Protein AF-A0A9Q0Y7Z2-F1 (afdb_monomer)

Sequence (124 aa):
MPRAFRLHPTPLKALDGFPAAHPSASGLPRYTSGFSHPHRKRRDTKMSAPSMNERKVCWNARDEYWKCLDENSEDITKCEKYKGTFENACPQQWVKYFNRRREYLKYKALLETEGFKPSEPNKS

InterPro domains:
  IPR036549 Cytochrome c oxidase subunit 6B/Cytochrome c oxidase assembly factor 6-like superfamily [G3DSA:1.10.10.140] (39-114)
  IPR036549 Cytochrome c oxidase subunit 6B/Cytochrome c oxidase assembly factor 6-like superfamily [SSF47694] (45-108)
  IPR042289 Cytochrome c oxidase assembly factor 6 homolog [PTHR46690] (47-123)
  IPR048280 Cytochrome oxidase c subunit VIb-like [PF02297] (48-103)

Structure (mmCIF, N/CA/C/O backbone):
data_AF-A0A9Q0Y7Z2-F1
#
_entry.id   AF-A0A9Q0Y7Z2-F1
#
loop_
_atom_site.group_PDB
_atom_site.id
_atom_site.type_symbol
_atom_site.label_atom_id
_atom_site.label_alt_id
_atom_site.label_comp_id
_atom_site.label_asym_id
_atom_site.label_entity_id
_atom_site.label_seq_id
_atom_site.pdbx_PDB_ins_code
_atom_site.Cartn_x
_atom_site.Cartn_y
_atom_site.Cartn_z
_atom_site.occupancy
_atom_site.B_iso_or_equiv
_atom_site.auth_seq_id
_atom_site.auth_comp_id
_atom_site.auth_asym_id
_atom_site.auth_atom_id
_atom_site.pdbx_PDB_model_num
ATOM 1 N N . MET A 1 1 ? -34.541 -21.592 31.247 1.00 48.72 1 MET A N 1
ATOM 2 C CA . MET A 1 1 ? -34.527 -22.314 29.954 1.00 48.72 1 MET A CA 1
ATOM 3 C C . MET A 1 1 ? -34.469 -21.280 28.827 1.00 48.72 1 MET A C 1
ATOM 5 O O . MET A 1 1 ? -35.507 -20.707 28.513 1.00 48.72 1 MET A O 1
ATOM 9 N N . PRO A 1 2 ? -33.288 -20.922 28.295 1.00 52.94 2 PRO A N 1
ATOM 10 C CA . PRO A 1 2 ? -33.185 -19.889 27.263 1.00 52.94 2 PRO A CA 1
ATOM 11 C C . PRO A 1 2 ? -33.585 -20.435 25.882 1.00 52.94 2 PRO A C 1
ATOM 13 O O . PRO A 1 2 ? -33.172 -21.523 25.486 1.00 52.94 2 PRO A O 1
ATOM 16 N N . ARG A 1 3 ? -34.420 -19.674 25.162 1.00 54.16 3 ARG A N 1
ATOM 17 C CA . ARG A 1 3 ? -34.882 -19.978 23.797 1.00 54.16 3 ARG A CA 1
ATOM 18 C C . ARG A 1 3 ? -33.683 -19.971 22.846 1.00 54.16 3 ARG A C 1
ATOM 20 O O . ARG A 1 3 ? -33.019 -18.951 22.692 1.00 54.16 3 ARG A O 1
ATOM 27 N N . ALA A 1 4 ? -33.429 -21.109 22.208 1.00 52.91 4 ALA A N 1
ATOM 28 C CA . ALA A 1 4 ? -32.435 -21.247 21.156 1.00 52.91 4 ALA A CA 1
ATOM 29 C C . ALA A 1 4 ? -32.851 -20.420 19.927 1.00 52.91 4 ALA A C 1
ATOM 31 O O . ALA A 1 4 ? -33.816 -20.760 19.241 1.00 52.91 4 ALA A O 1
ATOM 32 N N . PHE A 1 5 ? -32.124 -19.341 19.636 1.00 55.34 5 PHE A N 1
ATOM 33 C CA . PHE A 1 5 ? -32.184 -18.692 18.330 1.00 55.34 5 PHE A CA 1
ATOM 34 C C . PHE A 1 5 ? -31.455 -19.589 17.326 1.00 55.34 5 PHE A C 1
ATOM 36 O O . PHE A 1 5 ? -30.228 -19.656 17.309 1.00 55.34 5 PHE A O 1
ATOM 43 N N . ARG A 1 6 ? -32.214 -20.317 16.500 1.00 61.62 6 ARG A N 1
ATOM 44 C CA . ARG A 1 6 ? -31.669 -20.958 15.300 1.00 61.62 6 ARG A CA 1
ATOM 45 C C . ARG A 1 6 ? -31.260 -19.853 14.328 1.00 61.62 6 ARG A C 1
ATOM 47 O O . ARG A 1 6 ? -32.116 -19.223 13.715 1.00 61.62 6 ARG A O 1
ATOM 54 N N . LEU A 1 7 ? -29.958 -19.619 14.194 1.00 56.56 7 LEU A N 1
ATOM 55 C CA . LEU A 1 7 ? -29.406 -18.887 13.061 1.00 56.56 7 LEU A CA 1
ATOM 56 C C . LEU A 1 7 ? -29.595 -19.762 11.819 1.00 56.56 7 LEU A C 1
ATOM 58 O O . LEU A 1 7 ? -28.986 -20.823 11.691 1.00 56.56 7 LEU A O 1
ATOM 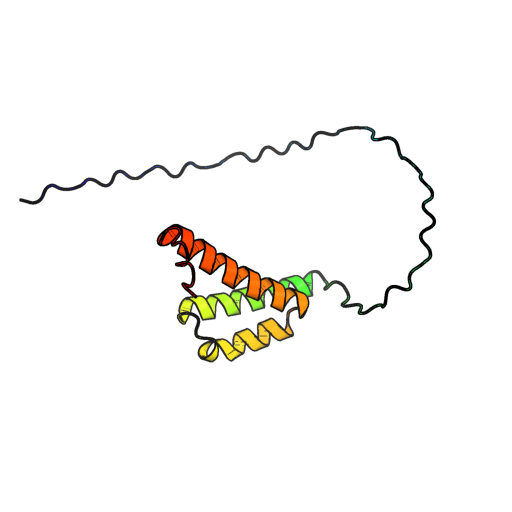62 N N . HIS A 1 8 ? -30.496 -19.343 10.936 1.00 55.66 8 HIS A N 1
ATOM 63 C CA . HIS A 1 8 ? -30.596 -19.908 9.600 1.00 55.66 8 HIS A CA 1
ATOM 64 C C . HIS A 1 8 ? -29.364 -19.465 8.795 1.00 55.66 8 HIS A C 1
ATOM 66 O O . HIS A 1 8 ? -29.084 -18.265 8.756 1.00 55.66 8 HIS A O 1
ATOM 72 N N . PRO A 1 9 ? -28.631 -20.380 8.138 1.00 61.19 9 PRO A N 1
ATOM 73 C CA . PRO A 1 9 ? -27.601 -19.996 7.188 1.00 61.19 9 PRO A CA 1
ATOM 74 C C . PRO A 1 9 ? -28.279 -19.391 5.957 1.00 61.19 9 PRO A C 1
ATOM 76 O O . PRO A 1 9 ? -29.065 -20.050 5.274 1.00 61.19 9 PRO A O 1
ATOM 79 N N . THR A 1 10 ? -27.997 -18.123 5.675 1.00 61.12 10 THR A N 1
ATOM 80 C CA . THR A 1 10 ? -28.320 -17.537 4.377 1.00 61.12 10 THR A CA 1
ATOM 81 C C . THR A 1 10 ? -27.462 -18.237 3.317 1.00 61.12 10 THR A C 1
ATOM 83 O O . THR A 1 10 ? -26.242 -18.319 3.474 1.00 61.12 10 THR A O 1
ATOM 86 N N . PRO A 1 11 ? -28.054 -18.787 2.244 1.00 55.12 11 PRO A N 1
ATOM 87 C CA . PRO A 1 11 ? -27.269 -19.395 1.184 1.00 55.12 11 PRO A CA 1
ATOM 88 C C . PRO A 1 11 ? -26.469 -18.307 0.462 1.00 55.12 11 PRO A C 1
ATOM 90 O O . PRO A 1 11 ? -27.042 -17.351 -0.070 1.00 55.12 11 PRO A O 1
ATOM 93 N N . LEU A 1 12 ? -25.141 -18.475 0.436 1.00 55.31 12 LEU A N 1
ATOM 94 C CA . LEU A 1 12 ? -24.261 -17.815 -0.523 1.00 55.31 12 LEU A CA 1
ATOM 95 C C . LEU A 1 12 ? -24.830 -18.076 -1.920 1.00 55.31 12 LEU A C 1
ATOM 97 O O . LEU A 1 12 ? -24.763 -19.194 -2.430 1.00 55.31 12 LEU A O 1
ATOM 101 N N . LYS A 1 13 ? -25.413 -17.048 -2.538 1.00 54.12 13 LYS A N 1
ATOM 102 C CA . LYS A 1 13 ? -25.713 -17.083 -3.965 1.00 54.12 13 LYS A CA 1
ATOM 103 C C . LYS A 1 13 ? -24.382 -17.140 -4.706 1.00 54.12 13 LYS A C 1
ATOM 105 O O . LYS A 1 13 ? -23.669 -16.143 -4.790 1.00 54.12 13 LYS A O 1
ATOM 110 N N . ALA A 1 14 ? -24.075 -18.327 -5.215 1.00 52.72 14 ALA A N 1
ATOM 111 C CA . ALA A 1 14 ? -23.167 -18.527 -6.324 1.00 52.72 14 ALA A CA 1
ATOM 112 C C . ALA A 1 14 ? -23.591 -17.593 -7.467 1.00 52.72 14 ALA A C 1
ATOM 114 O O . ALA A 1 14 ? -24.695 -17.709 -8.000 1.00 52.72 14 ALA A O 1
ATOM 115 N N . LEU A 1 15 ? -22.740 -16.625 -7.798 1.00 55.41 15 LEU A N 1
ATOM 116 C CA . LEU A 1 15 ? -22.813 -15.913 -9.068 1.00 55.41 15 LEU A CA 1
ATOM 117 C C . LEU A 1 15 ? -21.892 -16.646 -10.041 1.00 55.41 15 LEU A C 1
ATOM 119 O O . LEU A 1 15 ? -20.804 -16.185 -10.373 1.00 55.41 15 LEU A O 1
ATOM 123 N N . ASP A 1 16 ? -22.349 -17.826 -10.446 1.00 50.75 16 ASP A N 1
ATOM 124 C CA . ASP A 1 16 ? -22.001 -18.403 -11.733 1.00 50.75 16 ASP A CA 1
ATOM 125 C C . ASP A 1 16 ? -22.573 -17.509 -12.842 1.00 50.75 16 ASP A C 1
ATOM 127 O O . ASP A 1 16 ? -23.726 -17.080 -12.784 1.00 50.75 16 ASP A O 1
ATOM 131 N N . GLY A 1 17 ? -21.765 -17.260 -13.873 1.00 49.22 17 GLY A N 1
ATOM 132 C CA . GLY A 1 17 ? -22.231 -16.710 -15.145 1.00 49.22 17 GLY A CA 1
ATOM 133 C C . GLY A 1 17 ? -21.870 -15.248 -15.384 1.00 49.22 17 GLY A C 1
ATOM 134 O O . GLY A 1 17 ? -22.735 -14.378 -15.383 1.00 49.22 17 GLY A O 1
ATOM 135 N N . PHE A 1 18 ? -20.599 -14.980 -15.689 1.00 46.59 18 PHE A N 1
ATOM 136 C CA . PHE A 1 18 ? -20.227 -13.805 -16.480 1.00 46.59 18 PHE A CA 1
ATOM 137 C C . PHE A 1 18 ? -20.357 -14.195 -17.965 1.00 46.59 18 PHE A C 1
ATOM 139 O O . PHE A 1 18 ? -19.492 -14.917 -18.468 1.00 46.59 18 PHE A O 1
ATOM 146 N N . PRO A 1 19 ? -21.428 -13.813 -18.688 1.00 49.91 19 PRO A N 1
ATOM 147 C CA . PRO A 1 19 ? -21.513 -14.094 -20.113 1.00 49.91 19 PRO A CA 1
ATOM 148 C C . PRO A 1 19 ? -20.476 -13.257 -20.869 1.00 49.91 19 PRO A C 1
ATOM 150 O O . PRO A 1 19 ? -20.494 -12.026 -20.851 1.00 49.91 19 PRO A O 1
ATOM 153 N N . ALA A 1 20 ? -19.574 -13.949 -21.564 1.00 56.00 20 ALA A N 1
ATOM 154 C CA . ALA A 1 20 ? -18.739 -13.377 -22.605 1.00 56.00 20 ALA A CA 1
ATOM 155 C C . ALA A 1 20 ? -19.624 -13.006 -23.806 1.00 56.00 20 ALA A C 1
ATOM 157 O O . ALA A 1 20 ? -19.926 -13.842 -24.652 1.00 56.00 20 ALA A O 1
ATOM 158 N N . ALA A 1 21 ? -20.053 -11.747 -23.875 1.00 48.34 21 ALA A N 1
ATOM 159 C CA . ALA A 1 21 ? -20.669 -11.177 -25.067 1.00 48.34 21 ALA A CA 1
ATOM 160 C C . ALA A 1 21 ? -20.272 -9.700 -25.190 1.00 48.34 21 ALA A C 1
ATOM 162 O O . ALA A 1 21 ? -20.911 -8.809 -24.637 1.00 48.34 21 ALA A O 1
ATOM 163 N N . HIS A 1 22 ? -19.185 -9.444 -25.920 1.00 57.88 22 HIS A N 1
ATOM 164 C CA . HIS A 1 22 ? -18.931 -8.130 -26.503 1.00 57.88 22 HIS A CA 1
ATOM 165 C C . HIS A 1 22 ? -19.883 -7.950 -27.696 1.00 57.88 22 HIS A C 1
ATOM 167 O O . HIS A 1 22 ? -19.803 -8.746 -28.635 1.00 57.88 22 HIS A O 1
ATOM 173 N N . PRO A 1 23 ? -20.756 -6.929 -27.730 1.00 57.88 23 PRO A N 1
ATOM 174 C CA . PRO A 1 23 ? -21.424 -6.570 -28.968 1.00 57.88 23 PRO A CA 1
ATOM 175 C C . PRO A 1 23 ? -20.389 -5.990 -29.940 1.00 57.88 23 PRO A C 1
ATOM 177 O O . PRO A 1 23 ? -19.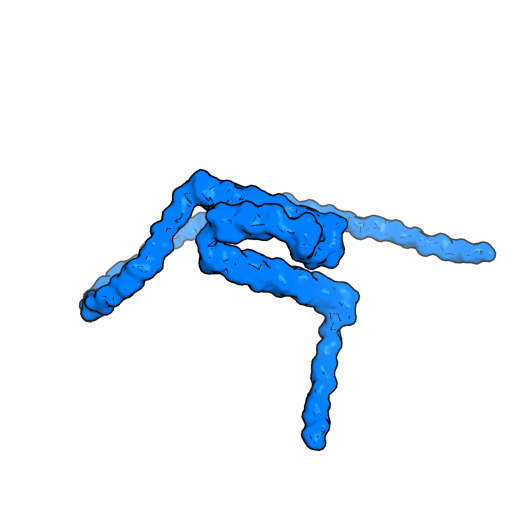796 -4.936 -29.703 1.00 57.88 23 PRO A O 1
ATOM 180 N N . SER A 1 24 ? -20.177 -6.711 -31.040 1.00 59.22 24 SER A N 1
ATOM 181 C CA . SER A 1 24 ? -19.536 -6.209 -32.252 1.00 59.22 24 SER A CA 1
ATOM 182 C C . SER A 1 24 ? -20.436 -5.123 -32.848 1.00 59.22 24 SER A C 1
ATOM 184 O O . SER A 1 24 ? -21.369 -5.409 -33.596 1.00 59.22 24 SER A O 1
ATOM 186 N N . ALA A 1 25 ? -20.211 -3.874 -32.441 1.00 57.28 25 ALA A N 1
ATOM 187 C CA . ALA A 1 25 ? -20.832 -2.705 -33.046 1.00 57.28 25 ALA A CA 1
ATOM 188 C C . ALA A 1 25 ? -19.886 -2.147 -34.112 1.00 57.28 25 ALA A C 1
ATOM 190 O O . ALA A 1 25 ? -18.920 -1.433 -33.834 1.00 57.28 25 ALA A O 1
ATOM 191 N N . SER A 1 26 ? -20.176 -2.524 -35.349 1.00 59.97 26 SER A N 1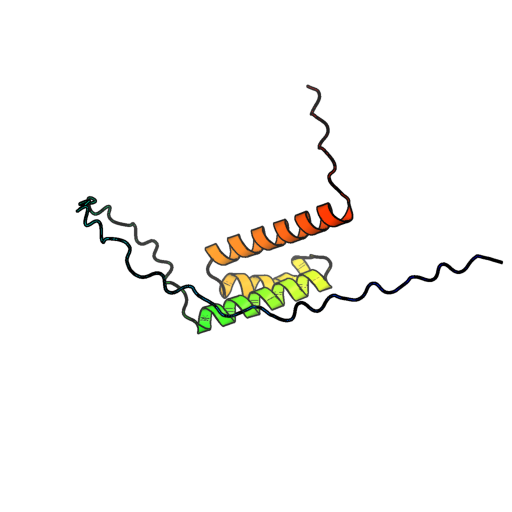
ATOM 192 C CA . SER A 1 26 ? -19.629 -1.942 -36.562 1.00 59.97 26 SER A CA 1
ATOM 193 C C . SER A 1 26 ? -19.887 -0.431 -36.614 1.00 59.97 26 SER A C 1
ATOM 195 O O . SER A 1 26 ? -21.026 0.011 -36.508 1.00 59.97 26 SER A O 1
ATOM 197 N N . GLY A 1 27 ? -18.825 0.339 -36.866 1.00 61.94 27 GLY A N 1
ATOM 198 C CA . GLY A 1 27 ? -18.897 1.577 -37.646 1.00 61.94 27 GLY A CA 1
ATOM 199 C C . GLY A 1 27 ? -19.356 2.843 -36.923 1.00 61.94 27 GLY A C 1
ATOM 200 O O . GLY A 1 27 ? -20.439 3.349 -37.197 1.00 61.94 27 GLY A O 1
ATOM 201 N N . LEU A 1 28 ? -18.478 3.450 -36.119 1.00 62.81 28 LEU A N 1
ATOM 202 C CA . LEU A 1 28 ? -18.538 4.899 -35.903 1.00 62.81 28 LEU A CA 1
ATOM 203 C C . LEU A 1 28 ? -17.771 5.613 -37.032 1.00 62.81 28 LEU A C 1
ATOM 205 O O . LEU A 1 28 ? -16.652 5.196 -37.356 1.00 62.81 28 LEU A O 1
ATOM 209 N N . PRO A 1 29 ? -18.327 6.678 -37.639 1.00 56.97 29 PRO A N 1
ATOM 210 C CA . PRO A 1 29 ? -17.634 7.433 -38.671 1.00 56.97 29 PRO A CA 1
ATOM 211 C C . PRO A 1 29 ? -16.367 8.070 -38.095 1.00 56.97 29 PRO A C 1
ATOM 213 O O . PRO A 1 29 ? -16.384 8.743 -37.063 1.00 56.97 29 PRO A O 1
ATOM 216 N N . ARG A 1 30 ? -15.245 7.850 -38.786 1.00 59.94 30 ARG A N 1
ATOM 217 C CA . ARG A 1 30 ? -13.958 8.501 -38.526 1.00 59.94 30 ARG A CA 1
ATOM 218 C C . ARG A 1 30 ? -14.114 10.000 -38.808 1.00 59.94 30 ARG A C 1
ATOM 220 O O . ARG A 1 30 ? -13.922 10.447 -39.933 1.00 59.94 30 ARG A O 1
ATOM 227 N N . TYR A 1 31 ? -14.471 10.781 -37.794 1.00 62.66 31 TYR A N 1
ATOM 228 C CA . TYR A 1 31 ? -14.399 12.236 -37.871 1.00 62.66 31 TYR A CA 1
ATOM 229 C C . TYR A 1 31 ? -12.924 12.646 -37.830 1.00 62.66 31 TYR A C 1
ATOM 231 O O . TYR A 1 31 ? -12.307 12.741 -36.769 1.00 62.66 31 TYR A O 1
ATOM 239 N N . THR A 1 32 ? -12.324 12.836 -39.003 1.00 65.25 32 THR A N 1
ATOM 240 C CA . THR A 1 32 ? -10.992 13.427 -39.128 1.00 65.25 32 THR A CA 1
ATOM 241 C C . THR A 1 32 ? -11.105 14.941 -38.974 1.00 65.25 32 THR A C 1
ATOM 243 O O . THR A 1 32 ? -10.966 15.684 -39.942 1.00 65.25 32 THR A O 1
ATOM 246 N N . SER A 1 33 ? -11.348 15.431 -37.758 1.00 61.53 33 SER A N 1
ATOM 247 C CA . SER A 1 33 ? -10.959 16.805 -37.445 1.00 61.53 33 SER A CA 1
ATOM 248 C C . SER A 1 33 ? -9.454 16.833 -37.242 1.00 61.53 33 SER A C 1
ATOM 250 O O . SER A 1 33 ? -8.948 16.377 -36.214 1.00 61.53 33 SER A O 1
ATOM 252 N N . GLY A 1 34 ? -8.746 17.374 -38.231 1.00 59.84 34 GLY A N 1
ATOM 253 C CA . GLY A 1 34 ? -7.369 17.828 -38.093 1.00 59.84 34 GLY A CA 1
ATOM 254 C C . GLY A 1 34 ? -7.294 18.938 -37.050 1.00 59.84 34 GLY A C 1
ATOM 255 O O . GLY A 1 34 ? -7.312 20.118 -37.377 1.00 59.84 34 GLY A O 1
ATOM 256 N N . PHE A 1 35 ? -7.228 18.552 -35.780 1.00 61.94 35 PHE A N 1
ATOM 257 C CA . PHE A 1 35 ? -6.878 19.447 -34.691 1.00 61.94 35 PHE A CA 1
ATOM 258 C C . PHE A 1 35 ? -5.356 19.412 -34.570 1.00 61.94 35 PHE A C 1
ATOM 260 O O . PHE A 1 35 ? -4.791 18.598 -33.831 1.00 61.94 35 PHE A O 1
ATOM 267 N N . SER A 1 36 ? -4.693 20.257 -35.362 1.00 59.38 36 SER A N 1
ATOM 268 C CA . SER A 1 36 ? -3.263 20.545 -35.248 1.00 59.38 36 SER A CA 1
ATOM 269 C C . SER A 1 36 ? -2.996 21.145 -33.869 1.00 59.38 36 SER A C 1
ATOM 271 O O . SER A 1 36 ? -2.988 22.359 -33.684 1.00 59.38 36 SER A O 1
ATOM 273 N N . HIS A 1 37 ? -2.827 20.279 -32.872 1.00 63.19 37 HIS A N 1
ATOM 274 C CA . HIS A 1 37 ? -2.373 20.681 -31.555 1.00 63.19 37 HIS A CA 1
ATOM 275 C C . HIS A 1 37 ? -0.913 21.127 -31.694 1.00 63.19 37 HIS A C 1
ATOM 277 O O . HIS A 1 37 ? -0.081 20.315 -32.111 1.00 63.19 37 HIS A O 1
ATOM 283 N N . PRO A 1 38 ? -0.560 22.378 -31.345 1.00 63.50 38 PRO A N 1
ATOM 284 C CA . PRO A 1 38 ? 0.837 22.762 -31.251 1.00 63.50 38 PRO A CA 1
ATOM 285 C C . PRO A 1 38 ? 1.523 21.811 -30.271 1.00 63.50 38 PRO A C 1
ATOM 287 O O . PRO A 1 38 ? 1.025 21.556 -29.170 1.00 63.50 38 PRO A O 1
ATOM 290 N N . HIS A 1 39 ? 2.641 21.240 -30.714 1.00 59.53 39 HIS A N 1
ATOM 291 C CA . HIS A 1 39 ? 3.412 20.229 -30.004 1.00 59.53 39 HIS A CA 1
ATOM 292 C C . HIS A 1 39 ? 3.946 20.830 -28.696 1.00 59.53 39 HIS A C 1
ATOM 294 O O . HIS A 1 39 ? 5.060 21.348 -28.620 1.00 59.53 39 HIS A O 1
ATOM 300 N N . ARG A 1 40 ? 3.133 20.798 -27.636 1.00 64.50 40 ARG A N 1
ATOM 301 C CA . ARG A 1 40 ? 3.573 21.129 -26.284 1.00 64.50 40 ARG A CA 1
ATOM 302 C C . ARG A 1 40 ? 4.641 20.092 -25.957 1.00 64.50 40 ARG A C 1
ATOM 304 O O . ARG A 1 40 ? 4.306 18.918 -25.810 1.00 64.50 40 ARG A O 1
ATOM 311 N N . LYS A 1 41 ? 5.917 20.504 -25.918 1.00 62.19 41 LYS A N 1
ATOM 312 C CA . LYS A 1 41 ? 7.034 19.677 -25.438 1.00 62.19 41 LYS A CA 1
ATOM 313 C C . LYS A 1 41 ? 6.590 19.070 -24.111 1.00 62.19 41 LYS A C 1
ATOM 315 O O . LYS A 1 41 ? 6.512 19.773 -23.100 1.00 62.19 41 LYS A O 1
ATOM 320 N N . ARG A 1 42 ? 6.201 17.794 -24.135 1.00 63.22 42 ARG A N 1
ATOM 321 C CA . ARG A 1 42 ? 5.931 17.044 -22.917 1.00 63.22 42 ARG A CA 1
ATOM 322 C C . ARG A 1 42 ? 7.268 17.032 -22.195 1.00 63.22 42 ARG A C 1
ATOM 324 O O . ARG A 1 42 ? 8.258 16.574 -22.750 1.00 63.22 42 ARG A O 1
ATOM 331 N N . ARG A 1 43 ? 7.330 17.646 -21.014 1.00 61.00 43 ARG A N 1
ATOM 332 C CA . ARG A 1 43 ? 8.462 17.438 -20.117 1.00 61.00 43 ARG A CA 1
ATOM 333 C C . ARG A 1 43 ? 8.447 15.950 -19.797 1.00 61.00 43 ARG A C 1
ATOM 335 O O . ARG A 1 43 ? 7.565 15.492 -19.076 1.00 61.00 43 ARG A O 1
ATOM 342 N N . ASP A 1 44 ? 9.369 15.212 -20.399 1.00 59.31 44 ASP A N 1
ATOM 343 C CA . ASP A 1 44 ? 9.619 13.808 -20.114 1.00 59.31 44 ASP A CA 1
ATOM 344 C C . ASP A 1 44 ? 10.214 13.676 -18.708 1.00 59.31 44 ASP A C 1
ATOM 346 O O . ASP A 1 44 ? 11.393 13.401 -18.524 1.00 59.31 44 ASP A O 1
ATOM 350 N N . THR A 1 45 ? 9.388 13.819 -17.672 1.00 63.03 45 THR A N 1
ATOM 351 C CA . THR A 1 45 ? 9.625 13.090 -16.420 1.00 63.03 45 THR A CA 1
ATOM 352 C C . THR A 1 45 ? 9.177 11.652 -16.671 1.00 63.03 45 THR A C 1
ATOM 354 O O . THR A 1 45 ? 8.118 11.211 -16.219 1.00 63.03 45 THR A O 1
ATOM 357 N N . LYS A 1 46 ? 9.936 10.955 -17.522 1.00 53.53 46 LYS A N 1
ATOM 358 C CA . LYS A 1 46 ? 9.671 9.592 -17.969 1.00 53.53 46 LYS A CA 1
ATOM 359 C C . LYS A 1 46 ? 9.990 8.641 -16.820 1.00 53.53 46 LYS A C 1
ATOM 361 O O . LYS A 1 46 ? 11.079 8.088 -16.746 1.00 53.53 46 LYS A O 1
ATOM 366 N N . MET A 1 47 ? 9.019 8.407 -15.942 1.00 60.94 47 MET A N 1
ATOM 367 C CA . MET A 1 47 ? 8.941 7.089 -15.322 1.00 60.94 47 MET A CA 1
ATOM 368 C C . MET A 1 47 ? 8.533 6.149 -16.450 1.00 60.94 47 MET A C 1
ATOM 370 O O . MET A 1 47 ? 7.365 6.111 -16.840 1.00 60.94 47 MET A O 1
ATOM 374 N N . SER A 1 48 ? 9.516 5.488 -17.061 1.00 71.75 48 SER A N 1
ATOM 375 C CA . SER A 1 48 ? 9.262 4.427 -18.032 1.00 71.75 48 SER A CA 1
ATOM 376 C C . SER A 1 48 ? 8.220 3.481 -17.441 1.00 71.75 48 SER A C 1
ATOM 378 O O . SER A 1 48 ? 8.311 3.122 -16.266 1.00 71.75 48 SER A O 1
ATOM 380 N N . ALA A 1 49 ? 7.196 3.129 -18.223 1.00 75.56 49 ALA A N 1
ATOM 381 C CA . ALA A 1 49 ? 6.211 2.159 -17.769 1.00 75.56 49 ALA A CA 1
ATOM 382 C C . ALA A 1 49 ? 6.962 0.879 -17.356 1.00 75.56 49 ALA A C 1
ATOM 384 O O . ALA A 1 49 ? 7.729 0.366 -18.175 1.00 75.56 49 ALA A O 1
ATOM 385 N N . PRO A 1 50 ? 6.792 0.391 -16.115 1.00 82.94 50 PRO A N 1
ATOM 386 C CA . PRO A 1 50 ? 7.529 -0.772 -15.650 1.00 82.94 50 PRO A CA 1
ATOM 387 C C . PRO A 1 50 ? 7.169 -1.983 -16.508 1.00 82.94 50 PRO A C 1
ATOM 389 O O . PRO A 1 50 ? 6.010 -2.158 -16.917 1.00 82.94 50 PRO A O 1
ATOM 392 N N . SER A 1 51 ? 8.169 -2.819 -16.763 1.00 91.94 51 SER A N 1
ATOM 393 C CA . SER A 1 51 ? 8.009 -4.100 -17.435 1.00 91.94 51 SER A CA 1
ATOM 394 C C . SER A 1 51 ? 7.017 -4.993 -16.685 1.00 91.94 51 SER A C 1
ATOM 396 O O . SER A 1 51 ? 6.695 -4.795 -15.508 1.00 91.94 51 SER A O 1
ATOM 398 N N . MET A 1 52 ? 6.529 -6.030 -17.365 1.00 92.50 52 MET A N 1
ATOM 399 C CA . MET A 1 52 ? 5.644 -7.013 -16.739 1.00 92.50 52 MET A CA 1
ATOM 400 C C . MET A 1 52 ? 6.279 -7.681 -15.517 1.00 92.50 52 MET A C 1
ATOM 402 O O . MET A 1 52 ? 5.572 -7.952 -14.549 1.00 92.50 52 MET A O 1
ATOM 406 N N . ASN A 1 53 ? 7.590 -7.938 -15.544 1.00 94.69 53 ASN A N 1
ATOM 407 C CA . ASN A 1 53 ? 8.271 -8.575 -14.423 1.00 94.69 53 ASN A CA 1
ATOM 408 C C . ASN A 1 53 ? 8.398 -7.624 -13.225 1.00 94.69 53 ASN A C 1
ATOM 410 O O . ASN A 1 53 ? 8.027 -7.992 -12.117 1.00 94.69 53 ASN A O 1
ATOM 414 N N . GLU A 1 54 ? 8.810 -6.375 -13.452 1.00 94.00 54 GLU A N 1
ATOM 415 C CA . GLU A 1 54 ? 8.889 -5.352 -12.394 1.00 94.00 54 GLU A CA 1
ATOM 416 C C . GLU A 1 54 ? 7.523 -5.099 -11.750 1.00 94.00 54 GLU A C 1
ATOM 418 O O . GLU A 1 54 ? 7.413 -4.954 -10.534 1.00 94.00 54 GLU A O 1
ATOM 423 N N . ARG A 1 55 ? 6.448 -5.128 -12.547 1.00 95.06 55 ARG A N 1
ATOM 424 C CA . ARG A 1 55 ? 5.081 -5.021 -12.028 1.00 95.06 55 ARG A CA 1
ATOM 425 C C . ARG A 1 55 ? 4.728 -6.169 -11.083 1.00 95.06 55 ARG A C 1
ATOM 427 O O . ARG A 1 55 ? 4.145 -5.909 -10.035 1.00 95.06 55 ARG A O 1
ATOM 434 N N . LYS A 1 56 ? 5.085 -7.409 -11.436 1.00 96.81 56 LYS A N 1
ATOM 435 C CA . LYS A 1 56 ? 4.868 -8.580 -10.571 1.00 96.81 56 LYS A CA 1
ATOM 436 C C . LYS A 1 56 ? 5.648 -8.452 -9.265 1.00 96.81 56 LYS A C 1
ATOM 438 O O . LYS A 1 56 ? 5.069 -8.644 -8.205 1.00 96.81 56 LYS A O 1
ATOM 443 N N . VAL A 1 57 ? 6.925 -8.070 -9.338 1.00 97.19 57 VAL A N 1
ATOM 444 C CA . VAL A 1 57 ? 7.771 -7.871 -8.149 1.00 97.19 57 VAL A CA 1
ATOM 445 C C . VAL A 1 57 ? 7.175 -6.802 -7.231 1.00 97.19 57 VAL A C 1
ATOM 447 O O . VAL A 1 57 ? 7.025 -7.042 -6.037 1.00 97.19 57 VAL A O 1
ATOM 450 N N . CYS A 1 58 ? 6.752 -5.665 -7.789 1.00 97.62 58 CYS A N 1
ATOM 451 C CA . CYS A 1 58 ? 6.079 -4.614 -7.030 1.00 97.62 58 CYS A CA 1
ATOM 452 C C . CYS A 1 58 ? 4.800 -5.118 -6.340 1.00 97.62 58 CYS A C 1
ATOM 454 O O . CYS A 1 58 ? 4.600 -4.859 -5.156 1.00 97.62 58 CYS A O 1
ATOM 456 N N . TRP A 1 59 ? 3.930 -5.842 -7.051 1.00 96.50 59 TRP A N 1
ATOM 457 C CA . TRP A 1 59 ? 2.691 -6.366 -6.464 1.00 96.50 59 TRP A CA 1
ATOM 458 C C . TRP A 1 59 ? 2.946 -7.402 -5.367 1.00 96.50 59 TRP A C 1
ATOM 460 O O . TRP A 1 59 ? 2.263 -7.362 -4.350 1.00 96.50 59 TRP A O 1
ATOM 470 N N . ASN A 1 60 ? 3.957 -8.256 -5.522 1.00 97.94 60 ASN A N 1
ATOM 471 C CA . ASN A 1 60 ? 4.328 -9.219 -4.487 1.00 97.94 60 ASN A CA 1
ATOM 472 C C . ASN A 1 60 ? 4.864 -8.514 -3.231 1.00 97.94 60 ASN A C 1
ATOM 474 O O . ASN A 1 60 ? 4.376 -8.774 -2.137 1.00 97.94 60 ASN A O 1
ATOM 478 N N . ALA A 1 61 ? 5.802 -7.570 -3.384 1.00 98.31 61 ALA A N 1
ATOM 479 C CA . ALA A 1 61 ? 6.357 -6.807 -2.258 1.00 98.31 61 ALA A CA 1
ATOM 480 C C . ALA A 1 61 ? 5.276 -6.017 -1.502 1.00 98.31 61 ALA A C 1
ATOM 482 O O . ALA A 1 61 ? 5.283 -5.907 -0.278 1.00 98.31 61 ALA A O 1
ATOM 483 N N . ARG A 1 62 ? 4.314 -5.481 -2.253 1.00 98.25 62 ARG A N 1
ATOM 484 C CA . ARG A 1 62 ? 3.133 -4.798 -1.734 1.00 98.25 62 ARG A CA 1
ATOM 485 C C . ARG A 1 62 ? 2.258 -5.736 -0.890 1.00 98.25 62 ARG A C 1
ATOM 487 O O . ARG A 1 62 ? 1.837 -5.353 0.200 1.00 98.25 62 ARG A O 1
ATOM 494 N N . ASP A 1 63 ? 1.996 -6.944 -1.378 1.00 97.94 63 ASP A N 1
ATOM 495 C CA . ASP A 1 63 ? 1.152 -7.919 -0.682 1.00 97.94 63 ASP A CA 1
ATOM 496 C C . ASP A 1 63 ? 1.830 -8.446 0.590 1.00 97.94 63 ASP A C 1
ATOM 498 O O . ASP A 1 63 ? 1.173 -8.577 1.622 1.00 97.94 63 ASP A O 1
ATOM 502 N N . GLU A 1 64 ? 3.150 -8.652 0.565 1.00 98.31 64 GLU A N 1
ATOM 503 C CA . GLU A 1 64 ? 3.940 -8.990 1.757 1.00 98.31 64 GLU A CA 1
ATOM 504 C C . GLU A 1 64 ? 3.882 -7.887 2.820 1.00 98.31 64 GLU A C 1
ATOM 506 O O . GLU A 1 64 ? 3.670 -8.166 4.003 1.00 98.31 64 GLU A O 1
ATOM 511 N N . TYR A 1 65 ? 4.016 -6.623 2.404 1.00 98.38 65 TYR A N 1
ATOM 512 C CA . TYR A 1 65 ? 3.910 -5.486 3.312 1.00 98.38 65 TYR A CA 1
ATOM 513 C C . TYR A 1 65 ? 2.525 -5.394 3.962 1.00 98.38 65 TYR A C 1
ATOM 515 O O . TYR A 1 65 ? 2.429 -5.223 5.178 1.00 98.38 65 TYR A O 1
ATOM 523 N N . TRP A 1 66 ? 1.445 -5.555 3.192 1.00 97.06 66 TRP A N 1
ATOM 524 C CA . TRP A 1 66 ? 0.097 -5.524 3.762 1.00 97.06 66 TRP A CA 1
ATOM 525 C C . TRP A 1 66 ? -0.219 -6.710 4.647 1.00 97.06 66 TRP A C 1
ATOM 527 O O . TRP A 1 66 ? -0.798 -6.495 5.707 1.00 97.06 66 TRP A O 1
ATOM 537 N N . LYS A 1 67 ? 0.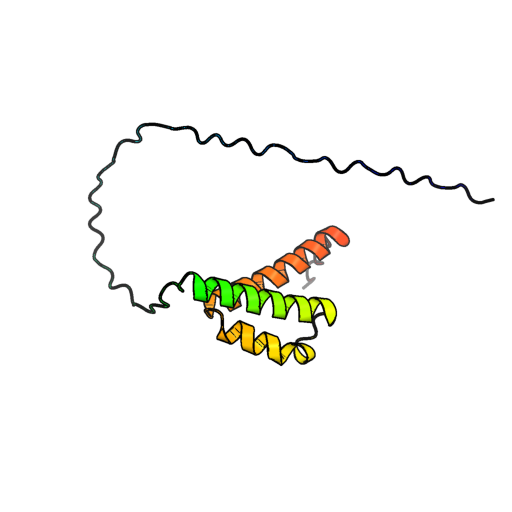229 -7.913 4.281 1.00 97.50 67 LYS A N 1
ATOM 538 C CA . LYS A 1 67 ? 0.110 -9.082 5.150 1.00 97.50 67 LYS A CA 1
ATOM 539 C C . LYS A 1 67 ? 0.763 -8.821 6.509 1.00 97.50 67 LYS A C 1
ATOM 541 O O . LYS A 1 67 ? 0.134 -9.048 7.536 1.00 97.50 67 LYS A O 1
ATOM 546 N N . CYS A 1 68 ? 1.978 -8.266 6.518 1.00 98.12 68 CYS A N 1
ATOM 547 C CA . CYS A 1 68 ? 2.644 -7.893 7.764 1.00 98.12 68 CYS A CA 1
ATOM 548 C C . CYS A 1 68 ? 1.808 -6.893 8.574 1.00 98.12 68 CYS A C 1
ATOM 550 O O . CYS A 1 68 ? 1.620 -7.077 9.774 1.00 98.12 68 CYS A O 1
ATOM 552 N N . LEU A 1 69 ? 1.272 -5.850 7.936 1.00 97.00 69 LEU A N 1
ATOM 553 C CA . LEU A 1 69 ? 0.463 -4.855 8.638 1.00 97.00 69 LEU A CA 1
ATOM 554 C C . LEU A 1 69 ? -0.852 -5.434 9.176 1.00 97.00 69 LEU A C 1
ATOM 556 O O . LEU A 1 69 ? -1.256 -5.051 10.267 1.00 97.00 69 LEU A O 1
ATOM 560 N N . ASP A 1 70 ? -1.514 -6.328 8.442 1.00 95.25 70 ASP A N 1
ATOM 561 C CA . ASP A 1 70 ? -2.745 -6.986 8.900 1.00 95.25 70 ASP A CA 1
ATOM 562 C C . ASP A 1 70 ? -2.475 -7.883 10.125 1.00 95.25 70 ASP A C 1
ATOM 564 O O . ASP A 1 70 ? -3.259 -7.890 11.070 1.00 95.25 70 ASP A O 1
ATOM 568 N N . GLU A 1 71 ? -1.333 -8.579 10.156 1.00 96.88 71 GLU A N 1
ATOM 569 C CA . GLU A 1 71 ? -0.908 -9.418 11.290 1.00 96.88 71 GLU A CA 1
ATOM 570 C C . GLU A 1 71 ? -0.451 -8.602 12.514 1.00 96.88 71 GLU A C 1
ATOM 572 O O . GLU A 1 71 ? -0.534 -9.077 13.646 1.00 96.88 71 GLU A O 1
ATOM 577 N N . ASN A 1 72 ? 0.029 -7.372 12.306 1.00 96.25 72 ASN A N 1
ATOM 578 C CA . ASN A 1 72 ? 0.642 -6.536 13.344 1.00 96.25 72 ASN A CA 1
ATOM 579 C C . ASN A 1 72 ? -0.221 -5.339 13.770 1.00 96.25 72 ASN A C 1
ATOM 581 O O . ASN A 1 72 ? 0.317 -4.359 14.289 1.00 96.25 72 ASN A O 1
ATOM 585 N N . SER A 1 73 ? -1.539 -5.391 13.558 1.00 93.12 73 SER A N 1
ATOM 586 C CA . SER A 1 73 ? -2.463 -4.296 13.908 1.00 93.12 73 SER A CA 1
ATOM 587 C C . SER A 1 73 ? -2.026 -2.943 13.335 1.00 93.12 73 SER A C 1
ATOM 589 O O . SER A 1 73 ? -2.149 -1.905 13.978 1.00 93.12 73 SER A O 1
ATOM 591 N N . GLU A 1 74 ? -1.502 -2.973 12.111 1.00 92.75 74 GLU A N 1
ATOM 592 C CA . GLU A 1 74 ? -1.069 -1.811 11.332 1.00 92.75 74 GLU A CA 1
ATOM 593 C C . GLU A 1 74 ? 0.155 -1.068 11.861 1.00 92.75 74 GLU A C 1
ATOM 595 O O . GLU A 1 74 ? 0.431 0.066 11.461 1.00 92.75 74 GLU A O 1
ATOM 600 N N . ASP A 1 75 ? 0.933 -1.729 12.709 1.00 93.50 75 ASP A N 1
ATOM 601 C CA . ASP A 1 75 ? 2.187 -1.199 13.209 1.00 93.50 75 ASP A CA 1
ATOM 602 C C . ASP A 1 75 ? 3.271 -1.200 12.116 1.00 93.50 75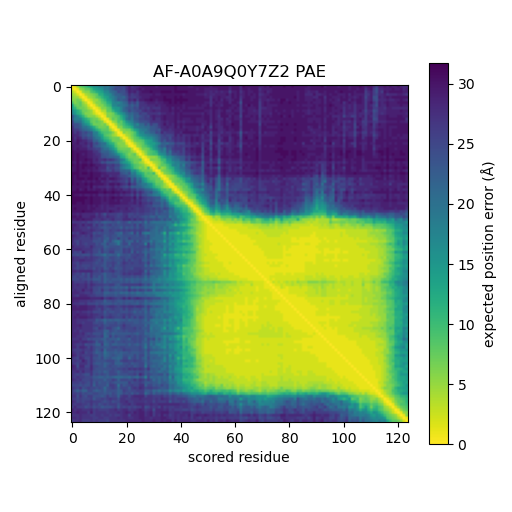 ASP A C 1
ATOM 604 O O . ASP A 1 75 ? 3.882 -2.222 11.788 1.00 93.50 75 ASP A O 1
ATOM 608 N N . ILE A 1 76 ? 3.526 -0.017 11.556 1.00 93.00 76 ILE A N 1
ATOM 609 C CA . ILE A 1 76 ? 4.539 0.189 10.514 1.00 93.00 76 ILE A CA 1
ATOM 610 C C . ILE A 1 76 ? 5.946 -0.128 11.035 1.00 93.00 76 ILE A C 1
ATOM 612 O O . ILE A 1 76 ? 6.781 -0.584 10.255 1.00 93.00 76 ILE A O 1
ATOM 616 N N . THR A 1 77 ? 6.217 0.069 12.330 1.00 95.62 77 THR A N 1
ATOM 617 C CA . THR A 1 77 ? 7.560 -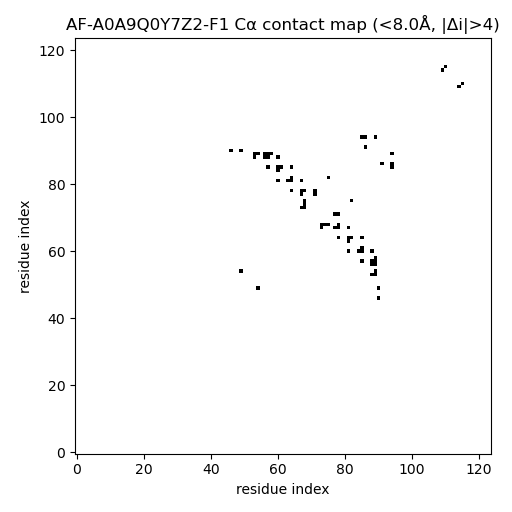0.130 12.899 1.00 95.62 77 THR A CA 1
ATOM 618 C C . THR A 1 77 ? 7.981 -1.596 12.842 1.00 95.62 77 THR A C 1
ATOM 620 O O . THR A 1 77 ? 9.118 -1.911 12.502 1.00 95.62 77 THR A O 1
ATOM 623 N N . LYS A 1 78 ? 7.035 -2.517 13.049 1.00 95.69 78 LYS A N 1
ATOM 624 C CA . LYS A 1 78 ? 7.266 -3.966 12.935 1.00 95.69 78 LYS A CA 1
ATOM 625 C C . LYS A 1 78 ? 7.427 -4.431 11.489 1.00 95.69 78 LYS A C 1
ATOM 627 O O . LYS A 1 78 ? 8.052 -5.457 11.233 1.00 95.69 78 LYS A O 1
ATOM 632 N N . CYS A 1 79 ? 6.891 -3.665 10.542 1.00 97.25 79 CYS A N 1
ATOM 633 C CA . CYS A 1 79 ? 6.874 -3.991 9.119 1.00 97.25 79 CYS A CA 1
ATOM 634 C C . CYS A 1 79 ? 7.854 -3.153 8.285 1.00 97.25 79 CYS A C 1
ATOM 636 O O . CYS A 1 79 ? 7.775 -3.173 7.055 1.00 97.25 79 CYS A O 1
ATOM 638 N N . GLU A 1 80 ? 8.793 -2.444 8.919 1.00 97.00 80 GLU A N 1
ATOM 639 C CA . GLU A 1 80 ? 9.713 -1.513 8.253 1.00 97.00 80 GLU A CA 1
ATOM 640 C C . GLU A 1 80 ? 10.541 -2.190 7.151 1.00 97.00 80 GLU A C 1
ATOM 642 O O . GLU A 1 80 ? 10.713 -1.635 6.065 1.00 97.00 80 GLU A O 1
ATOM 647 N N . LYS A 1 81 ? 10.957 -3.443 7.374 1.00 96.94 81 LYS A N 1
ATOM 648 C CA . LYS A 1 81 ? 11.647 -4.253 6.362 1.00 96.94 81 LYS A CA 1
ATOM 649 C C . LYS A 1 81 ? 10.819 -4.389 5.078 1.00 96.94 81 LYS A C 1
ATOM 651 O O . LYS A 1 81 ? 11.314 -4.093 3.993 1.00 96.94 81 LYS A O 1
ATOM 656 N N . TYR A 1 82 ? 9.562 -4.815 5.200 1.00 97.06 82 TYR A N 1
ATOM 657 C CA . TYR A 1 82 ? 8.675 -5.007 4.050 1.00 97.06 82 TYR A CA 1
ATOM 658 C C . TYR A 1 82 ? 8.268 -3.677 3.418 1.00 97.06 82 TYR A C 1
ATOM 660 O O . TYR A 1 82 ? 8.152 -3.593 2.196 1.00 97.06 82 TYR A O 1
ATOM 668 N N . LYS A 1 83 ? 8.127 -2.620 4.227 1.00 97.38 83 LYS A N 1
ATOM 669 C CA . LYS A 1 83 ? 7.902 -1.257 3.738 1.00 97.38 83 LYS A CA 1
ATOM 670 C C . LYS A 1 83 ? 9.031 -0.817 2.808 1.00 97.38 83 LYS A C 1
ATOM 672 O O . LYS A 1 83 ? 8.758 -0.384 1.693 1.00 97.38 83 LYS A O 1
ATOM 677 N N . GLY A 1 84 ? 10.285 -0.988 3.230 1.00 97.38 84 GLY A N 1
ATOM 678 C CA . GLY A 1 84 ? 11.447 -0.658 2.407 1.00 97.38 84 GLY A CA 1
ATOM 679 C C . GLY A 1 84 ? 11.486 -1.464 1.106 1.00 97.38 84 GLY A C 1
ATOM 680 O O . GLY A 1 84 ? 11.727 -0.906 0.037 1.00 97.38 84 GLY A O 1
ATOM 681 N N . THR A 1 85 ? 11.193 -2.768 1.155 1.00 97.56 85 THR A N 1
ATOM 682 C CA . THR A 1 85 ? 11.104 -3.600 -0.057 1.00 97.56 85 THR A CA 1
ATOM 683 C C . THR A 1 85 ? 10.006 -3.114 -1.004 1.00 97.56 85 THR A C 1
ATOM 685 O O . THR A 1 85 ? 10.249 -2.987 -2.202 1.00 97.56 85 THR A O 1
ATOM 688 N N . PHE A 1 86 ? 8.824 -2.789 -0.483 1.00 98.19 86 PHE A N 1
ATOM 689 C CA . PHE A 1 86 ? 7.704 -2.261 -1.259 1.00 98.19 86 PHE A CA 1
ATOM 690 C C . PHE A 1 86 ? 8.026 -0.912 -1.920 1.00 98.19 86 PHE A C 1
ATOM 692 O O . PHE A 1 86 ? 7.798 -0.744 -3.119 1.00 98.19 86 PHE A O 1
ATOM 699 N N . GLU A 1 87 ? 8.597 0.033 -1.171 1.00 97.19 87 GLU A N 1
ATOM 700 C CA . GLU A 1 87 ? 8.944 1.367 -1.676 1.00 97.19 87 GLU A CA 1
ATOM 701 C C . GLU A 1 87 ? 10.049 1.331 -2.740 1.00 97.19 87 GLU A C 1
ATOM 703 O O . GLU A 1 87 ? 10.028 2.139 -3.669 1.00 97.19 87 GLU A O 1
ATOM 708 N N . ASN A 1 88 ? 10.975 0.372 -2.643 1.00 96.50 88 ASN A N 1
ATOM 709 C CA . ASN A 1 88 ? 12.048 0.182 -3.620 1.00 96.50 88 ASN A CA 1
ATOM 710 C C . ASN A 1 88 ? 11.601 -0.607 -4.860 1.00 96.50 88 ASN A C 1
ATOM 712 O O . ASN A 1 88 ? 12.065 -0.334 -5.965 1.00 96.50 88 ASN A O 1
ATOM 716 N N . ALA A 1 89 ? 10.707 -1.587 -4.699 1.00 96.25 89 ALA A N 1
ATOM 717 C CA . ALA A 1 89 ? 10.219 -2.415 -5.802 1.00 96.25 89 ALA A CA 1
ATOM 718 C C . ALA A 1 89 ? 9.197 -1.691 -6.693 1.00 96.25 89 ALA A C 1
ATOM 720 O O . ALA A 1 89 ? 9.016 -2.056 -7.857 1.00 96.25 89 ALA A O 1
ATOM 721 N N . CYS A 1 90 ? 8.494 -0.694 -6.154 1.00 96.44 90 CYS A N 1
ATOM 722 C CA . CYS A 1 90 ? 7.390 -0.030 -6.832 1.00 96.44 90 CYS A CA 1
ATOM 723 C C . CYS A 1 90 ? 7.738 1.391 -7.306 1.00 96.44 90 CYS A C 1
ATOM 725 O O . CYS A 1 90 ? 8.404 2.149 -6.603 1.00 96.44 90 CYS A O 1
ATOM 727 N N . PRO A 1 91 ? 7.188 1.841 -8.451 1.00 95.38 91 PRO A N 1
ATOM 728 C CA . PRO A 1 91 ? 7.216 3.254 -8.811 1.00 95.38 91 PRO A CA 1
ATOM 729 C C . PRO A 1 91 ? 6.560 4.118 -7.726 1.00 95.38 91 PRO A C 1
ATOM 731 O O . PRO A 1 91 ? 5.467 3.806 -7.253 1.00 95.38 91 PRO A O 1
ATOM 734 N N . GLN A 1 92 ? 7.155 5.267 -7.406 1.00 93.12 92 GLN A N 1
ATOM 735 C CA . GLN A 1 92 ? 6.676 6.161 -6.338 1.00 93.12 92 GLN A CA 1
ATOM 736 C C . GLN A 1 92 ? 5.207 6.595 -6.500 1.00 93.12 92 GLN A C 1
ATOM 738 O O . GLN A 1 92 ? 4.460 6.709 -5.529 1.00 93.12 92 GLN A O 1
ATOM 743 N N . GLN A 1 93 ? 4.743 6.776 -7.742 1.00 93.00 93 GLN A N 1
ATOM 744 C CA . GLN A 1 93 ? 3.332 7.077 -8.015 1.00 93.00 93 GLN A CA 1
ATOM 745 C C . GLN A 1 93 ? 2.401 5.917 -7.637 1.00 93.00 93 GLN A C 1
ATOM 747 O O . GLN A 1 93 ? 1.295 6.147 -7.149 1.00 93.00 93 GLN A O 1
ATOM 752 N N . TRP A 1 94 ? 2.844 4.674 -7.836 1.00 95.12 94 TRP A N 1
ATOM 753 C CA . TRP A 1 94 ? 2.083 3.489 -7.447 1.00 95.12 94 TRP A CA 1
ATOM 754 C C . TRP A 1 94 ? 2.074 3.314 -5.935 1.00 95.12 94 TRP A C 1
ATOM 756 O O . TRP A 1 94 ? 1.006 3.072 -5.387 1.00 95.12 94 TRP A O 1
ATOM 766 N N . VAL A 1 95 ? 3.210 3.525 -5.262 1.00 96.50 95 VAL A N 1
ATOM 767 C CA . VAL A 1 95 ? 3.293 3.527 -3.790 1.00 96.50 95 VAL A CA 1
ATOM 768 C C . VAL A 1 95 ? 2.265 4.494 -3.203 1.00 96.50 95 VAL A C 1
ATOM 770 O O . VAL A 1 95 ? 1.414 4.101 -2.404 1.00 96.50 95 VAL A O 1
ATOM 773 N N . LYS A 1 96 ? 2.258 5.745 -3.683 1.00 96.00 96 LYS A N 1
ATOM 774 C CA . LYS A 1 96 ? 1.290 6.764 -3.259 1.00 96.00 96 LYS A CA 1
ATOM 775 C C . LYS A 1 96 ? -0.160 6.329 -3.495 1.00 96.00 96 LYS A C 1
ATOM 777 O O . 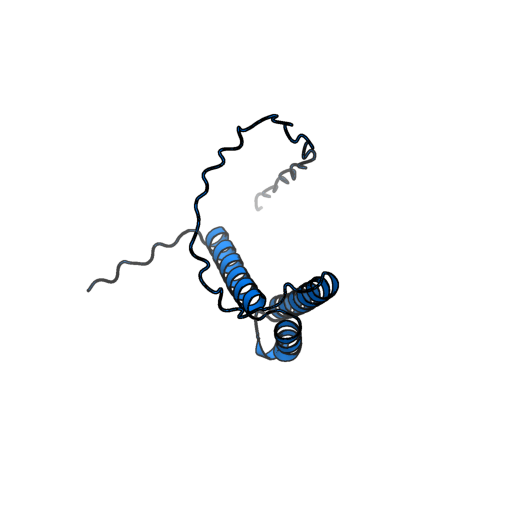LYS A 1 96 ? -1.005 6.496 -2.615 1.00 96.00 96 LYS A O 1
ATOM 782 N N . TYR A 1 97 ? -0.460 5.787 -4.676 1.00 95.94 97 TYR A N 1
ATOM 783 C CA . TYR A 1 97 ? -1.799 5.298 -5.008 1.00 95.94 97 TYR A CA 1
ATOM 784 C C . TYR A 1 97 ? -2.238 4.149 -4.091 1.00 95.94 97 TYR A C 1
ATOM 786 O O . TYR A 1 97 ? -3.349 4.175 -3.564 1.00 95.94 97 TYR A O 1
ATOM 794 N N . PHE A 1 98 ? -1.367 3.166 -3.878 1.00 97.31 98 PHE A N 1
ATOM 795 C CA . PHE A 1 98 ? -1.643 1.986 -3.068 1.00 97.31 98 PHE A CA 1
ATOM 796 C C . PHE A 1 98 ? -1.874 2.332 -1.598 1.00 97.31 98 PHE A C 1
ATOM 798 O O . PHE A 1 98 ? -2.849 1.850 -1.022 1.00 97.31 98 PHE A O 1
ATOM 805 N N . ASN A 1 99 ? -1.065 3.224 -1.024 1.00 95.94 99 ASN A N 1
ATOM 806 C CA . ASN A 1 99 ? -1.256 3.692 0.350 1.00 95.94 99 ASN A CA 1
ATOM 807 C C . ASN A 1 99 ? -2.630 4.356 0.518 1.00 95.94 99 ASN A C 1
ATOM 809 O O . ASN A 1 99 ? -3.434 3.911 1.337 1.00 95.94 99 ASN A O 1
ATOM 813 N N . ARG A 1 100 ? -2.961 5.318 -0.356 1.00 96.75 100 ARG A N 1
ATOM 814 C CA . ARG A 1 100 ? -4.272 5.989 -0.346 1.00 96.75 100 ARG A CA 1
ATOM 815 C C . ARG A 1 100 ? -5.428 5.005 -0.539 1.00 96.75 100 ARG A C 1
ATOM 817 O O . ARG A 1 100 ? -6.489 5.144 0.068 1.00 96.75 100 ARG A O 1
ATOM 824 N N . ARG A 1 101 ? -5.253 4.012 -1.417 1.00 96.44 101 ARG A N 1
ATOM 825 C CA . ARG A 1 101 ? -6.266 2.985 -1.685 1.00 96.44 101 ARG A CA 1
ATOM 826 C C . ARG A 1 101 ? -6.529 2.131 -0.448 1.00 96.44 101 ARG A C 1
ATOM 828 O O . ARG A 1 101 ? -7.693 1.829 -0.192 1.00 96.44 101 ARG A O 1
ATOM 835 N N . ARG A 1 102 ? -5.490 1.768 0.310 1.00 95.56 102 ARG A N 1
ATOM 836 C CA . ARG A 1 102 ? -5.638 0.991 1.544 1.00 95.56 102 ARG A CA 1
ATOM 837 C C . ARG A 1 102 ? -6.384 1.779 2.618 1.00 95.56 102 ARG A C 1
ATOM 839 O O . ARG A 1 102 ? -7.352 1.267 3.169 1.00 95.56 102 ARG A O 1
ATOM 846 N N . GLU A 1 103 ? -5.993 3.030 2.858 1.00 94.44 103 GLU A N 1
ATOM 847 C CA . GLU A 1 103 ? -6.674 3.923 3.810 1.00 94.44 103 GLU A CA 1
ATOM 848 C C . GLU A 1 103 ? -8.162 4.062 3.480 1.00 94.44 103 GLU A C 1
ATOM 850 O O . GLU A 1 103 ? -9.019 3.902 4.348 1.00 94.44 103 GLU A O 1
ATOM 855 N N . TYR A 1 104 ? -8.478 4.276 2.200 1.00 95.31 104 TYR A N 1
ATOM 856 C CA . TYR A 1 104 ? -9.859 4.336 1.737 1.00 95.31 104 TYR A CA 1
ATOM 857 C C . TYR A 1 104 ? -10.619 3.030 1.989 1.00 95.31 104 TYR A C 1
ATOM 859 O O . TYR A 1 104 ? -11.764 3.074 2.426 1.00 95.31 104 TYR A O 1
ATOM 867 N N . LEU A 1 105 ? -10.019 1.871 1.700 1.00 94.56 105 LEU A N 1
ATOM 868 C CA . LEU A 1 105 ? -10.680 0.579 1.904 1.00 94.56 105 LEU A CA 1
ATOM 869 C C . LEU A 1 105 ? -10.986 0.327 3.379 1.00 94.56 105 LEU A C 1
ATOM 871 O O . LEU A 1 105 ? -12.067 -0.162 3.691 1.00 94.56 105 LEU A O 1
ATOM 875 N N . LYS A 1 106 ? -10.088 0.731 4.278 1.00 91.94 106 LYS A N 1
ATOM 876 C CA . LYS A 1 106 ? -10.341 0.669 5.717 1.00 91.94 106 LYS A CA 1
ATOM 877 C C . LYS A 1 106 ? -11.453 1.606 6.154 1.00 91.94 106 LYS A C 1
ATOM 879 O O . LYS A 1 106 ? -12.337 1.196 6.892 1.00 91.94 106 LYS A O 1
ATOM 884 N N . TYR A 1 107 ? -11.421 2.854 5.691 1.00 91.94 107 TYR A N 1
ATOM 885 C CA . TYR A 1 107 ? -12.472 3.817 6.002 1.00 91.94 107 TYR A CA 1
ATOM 886 C C . TYR A 1 107 ? -13.834 3.343 5.484 1.00 91.94 107 TYR A C 1
ATOM 888 O O . TYR A 1 107 ? -14.835 3.425 6.187 1.00 91.94 107 TYR A O 1
ATOM 896 N N . LYS A 1 108 ? -13.865 2.777 4.273 1.00 93.31 108 LYS A N 1
ATOM 897 C CA . LYS A 1 108 ? -15.060 2.155 3.708 1.00 93.31 108 LYS A CA 1
ATOM 898 C C . LYS A 1 108 ? -15.559 1.007 4.592 1.00 93.31 108 LYS A C 1
ATOM 900 O O . LYS A 1 108 ? -16.743 0.985 4.903 1.00 93.31 108 LYS A O 1
ATOM 905 N N . ALA A 1 109 ? -14.674 0.106 5.022 1.00 91.88 109 ALA A N 1
ATOM 906 C CA . ALA A 1 109 ? -15.039 -0.985 5.923 1.00 91.88 109 ALA A CA 1
ATOM 907 C C . ALA A 1 109 ? -15.596 -0.459 7.257 1.00 91.88 109 ALA A C 1
ATOM 909 O O . ALA A 1 109 ? -16.620 -0.946 7.720 1.00 91.88 109 ALA A O 1
ATOM 910 N N . LEU A 1 110 ? -14.988 0.592 7.819 1.00 89.94 110 LEU A N 1
ATOM 911 C CA . LEU A 1 110 ? -15.459 1.242 9.043 1.00 89.94 110 LEU A CA 1
ATOM 912 C C . LEU A 1 110 ? -16.878 1.804 8.887 1.00 89.94 110 LEU A C 1
ATOM 914 O O . LEU A 1 110 ? -17.716 1.602 9.759 1.00 89.94 110 LEU A O 1
ATOM 918 N N . LEU A 1 111 ? -17.163 2.490 7.776 1.00 90.62 111 LEU A N 1
ATOM 919 C CA . LEU A 1 111 ? -18.501 3.015 7.487 1.00 90.62 111 LEU A CA 1
ATOM 920 C C . LEU A 1 111 ? -19.538 1.904 7.306 1.00 90.62 111 LEU A C 1
ATOM 922 O O . LEU A 1 111 ? -20.683 2.063 7.720 1.00 90.62 111 LEU A O 1
ATOM 926 N N . GLU A 1 112 ? -19.148 0.791 6.685 1.00 90.94 112 GLU A N 1
ATOM 927 C CA . GLU A 1 112 ? -20.016 -0.377 6.524 1.00 90.94 112 GLU A CA 1
ATOM 928 C C . GLU A 1 112 ? -20.314 -1.048 7.875 1.00 90.94 112 GLU A C 1
ATOM 930 O O . GLU A 1 112 ? -21.424 -1.543 8.067 1.00 90.94 112 GLU A O 1
ATOM 935 N N . THR A 1 113 ? -19.373 -1.021 8.828 1.00 89.75 113 THR A N 1
ATOM 936 C CA . THR A 1 113 ? -19.558 -1.605 10.168 1.00 89.75 113 THR A CA 1
ATOM 937 C C . THR A 1 113 ? -20.232 -0.674 11.177 1.00 89.75 113 THR A C 1
ATOM 939 O O . THR A 1 113 ? -21.061 -1.129 11.958 1.00 89.75 113 THR A O 1
ATOM 942 N N . GLU A 1 114 ? -19.881 0.613 11.201 1.00 84.81 114 GLU A N 1
ATOM 943 C CA . GLU A 1 114 ? -20.355 1.576 12.210 1.00 84.81 114 GLU A CA 1
ATOM 944 C C . GLU A 1 114 ? -21.542 2.428 11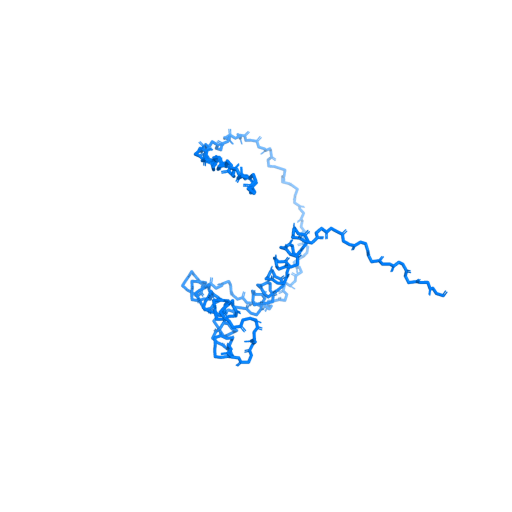.741 1.00 84.81 114 GLU A C 1
ATOM 946 O O . GLU A 1 114 ? -22.159 3.127 12.549 1.00 84.81 114 GLU A O 1
ATOM 951 N N . GLY A 1 115 ? -21.867 2.389 10.447 1.00 76.75 115 GLY A N 1
ATOM 952 C CA . GLY A 1 115 ? -22.817 3.307 9.831 1.00 76.75 115 GLY A CA 1
ATOM 953 C C . GLY A 1 115 ?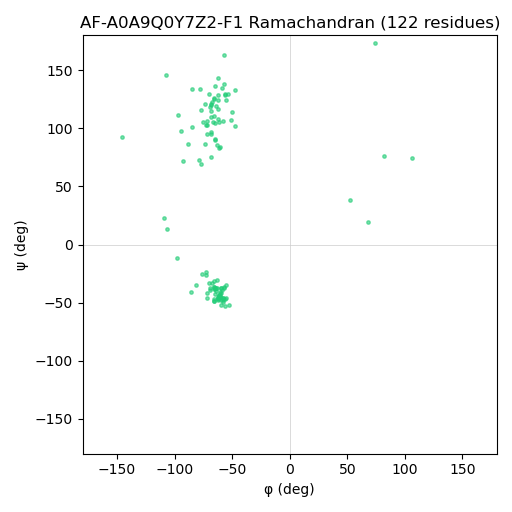 -22.251 4.721 9.649 1.00 76.75 115 GLY A C 1
ATOM 954 O O . GLY A 1 115 ? -21.148 5.062 10.079 1.00 76.75 115 GLY A O 1
ATOM 955 N N . PHE A 1 116 ? -23.013 5.578 8.969 1.00 74.75 116 PHE A N 1
ATOM 956 C CA . PHE A 1 116 ? -22.633 6.974 8.760 1.00 74.75 116 PHE A CA 1
ATOM 957 C C . PHE A 1 116 ? -22.880 7.793 10.035 1.00 74.75 116 PHE A C 1
ATOM 959 O O . PHE A 1 116 ? -24.028 7.979 10.436 1.00 74.75 116 PHE A O 1
ATOM 966 N N . LYS A 1 117 ? -21.814 8.321 10.646 1.00 69.38 117 LYS A N 1
ATOM 967 C CA . LYS A 1 117 ? -21.900 9.348 11.696 1.00 69.38 117 LYS A CA 1
ATOM 968 C C . LYS A 1 117 ? -21.683 10.721 11.047 1.00 69.38 117 LYS A C 1
ATOM 970 O O . LYS A 1 117 ? -20.568 10.982 10.589 1.00 69.38 117 LYS A O 1
ATOM 975 N N . PRO A 1 118 ? -22.704 11.593 10.965 1.00 73.00 118 PRO A N 1
ATOM 976 C CA . PRO A 1 118 ? -22.499 12.972 10.537 1.00 73.00 118 PRO A CA 1
ATOM 977 C C . PRO A 1 118 ? -21.501 13.648 11.483 1.00 73.00 118 PRO A C 1
ATOM 979 O O . PRO A 1 118 ? -21.616 13.509 12.699 1.00 73.00 118 PRO A O 1
ATOM 982 N N . SER A 1 119 ? -20.520 14.376 10.949 1.00 71.56 119 SER A N 1
ATOM 983 C CA . SER A 1 119 ? -19.695 15.256 11.778 1.00 71.56 119 SER A CA 1
ATOM 984 C C . SER A 1 119 ? -20.575 16.380 12.323 1.00 71.56 119 SER A C 1
ATOM 986 O O . SER A 1 119 ? -21.216 17.074 11.530 1.00 71.56 119 SER A O 1
ATOM 988 N N . GLU A 1 120 ? -20.598 16.567 13.643 1.00 69.50 120 GLU A N 1
ATOM 989 C CA . GLU A 1 120 ? -21.287 17.698 14.271 1.00 69.50 120 GLU A CA 1
ATOM 990 C C . GLU A 1 120 ? -20.798 19.017 13.637 1.00 69.50 120 GLU A C 1
ATOM 992 O O . GLU A 1 120 ? -19.583 19.218 13.503 1.00 69.50 120 GLU A O 1
ATOM 997 N N . PRO A 1 121 ? -21.702 19.913 13.201 1.00 67.69 121 PRO A N 1
ATOM 998 C CA . PRO A 1 121 ? -21.307 21.203 12.661 1.00 67.69 121 PRO A CA 1
ATOM 999 C C . PRO A 1 121 ? -20.596 21.997 13.757 1.00 67.69 121 PRO A C 1
ATOM 1001 O O . PRO A 1 121 ? -21.131 22.200 14.846 1.00 67.69 121 PRO A O 1
ATOM 1004 N N . ASN A 1 122 ? -19.374 22.437 13.458 1.00 69.38 122 ASN A N 1
ATOM 1005 C CA . ASN A 1 122 ? -18.575 23.272 14.344 1.00 69.38 122 ASN A CA 1
ATOM 1006 C C . ASN A 1 122 ? -19.368 24.557 14.657 1.00 69.38 122 ASN A C 1
ATOM 1008 O O . ASN A 1 122 ? -19.552 25.399 13.776 1.00 69.38 122 ASN A O 1
ATOM 1012 N N . LYS A 1 123 ? -19.913 24.667 15.878 1.00 56.59 123 LYS A N 1
ATOM 1013 C CA . LYS A 1 123 ? -20.553 25.894 16.365 1.00 56.59 123 LYS A CA 1
ATOM 1014 C C . LYS A 1 123 ? -19.447 26.908 16.634 1.00 56.59 123 LYS A C 1
ATOM 1016 O O . LYS A 1 123 ? -18.679 26.740 17.579 1.00 56.59 123 LYS A O 1
ATOM 1021 N N . SER A 1 124 ? -19.374 27.893 15.743 1.00 62.44 124 SER A N 1
ATOM 1022 C CA . SER A 1 124 ? -18.539 29.087 15.866 1.00 62.44 124 SER A CA 1
ATOM 1023 C C . SER A 1 124 ? -18.973 29.987 17.015 1.00 62.44 124 SER A C 1
ATOM 1025 O O . SER A 1 124 ? -20.156 29.911 17.420 1.00 62.44 124 SER A O 1
#

Foldseek 3Di:
DDDDDPDDDDDDPPPDDPDPDDPPDDDDDPPPPPPPDPPPPPPCPDPDDDDPVLVVQLVVLLVLLVVQCVVVVNPCVSSVVSVVSNCVSDDPVVVVVSVVVVVVVVVVVVCVVVPDDDDDPPDD

Secondary structure (DSSP, 8-state):
-------PPPP------------------------------------PPPPHHHHHHHHHHHHHHHHHHHHTTT-TTTTHHHHHHHHHHS-HHHHHHHHHHHHHHHHHHHHHHH---PPPP---

Mean predicted aligned error: 16.96 Å

Nearest PDB structures (foldseek):
  6pce-assembly1_B  TM=9.083E-01  e=6.239E-07  Homo sapiens
  6pcf-assembly1_D  TM=9.890E-01  e=2.591E-06  Homo sapiens
  6pce-assembly1_A  TM=9.751E-01  e=3.757E-06  Homo sapiens
  6pcf-assembly1_C-2  TM=9.698E-01  e=1.281E-04  Homo sapiens
  6tdu-assembly1_Q  TM=7.475E-01  e=1.506E-02  Euglena gracilis

pLDDT: mean 78.49, std 18.21, range [46.59, 98.38]

Radius of gyration: 24.64 Å; Cα contacts (8 Å, |Δi|>4): 39; chains: 1; bounding box: 47×51×69 Å

Solvent-accessible surface area (backbone atoms only — not comparable to full-atom values): 8184 Å² total; per-residue (Å²): 136,83,82,81,81,79,80,75,82,76,78,80,77,79,83,77,81,84,80,93,72,82,82,87,75,83,79,79,84,83,79,79,73,86,72,83,66,77,83,71,79,72,80,79,80,70,76,69,80,72,51,76,64,50,48,51,51,19,52,50,31,43,51,54,28,49,52,44,22,69,76,49,82,61,40,57,80,86,29,44,70,38,45,52,49,22,60,72,48,30,58,68,70,54,49,56,51,52,52,55,50,51,56,48,52,51,53,51,51,48,40,74,73,73,44,89,74,80,79,78,78,82,82,125

Organism: NCBI:txid171643